Protein AF-A0A2V5PQ35-F1 (afdb_monomer_lite)

pLDDT: mean 87.79, std 14.5, range [39.66, 97.69]

Secondary structure (DSSP, 8-state):
--TT-EE-SBTTB----EETTTS-HHHHHHH-HHHHHHHT--GGG-TTTTT-TTTTT----HHHHHHTT-TTS--HHHHHHHHHHHS---HHHHHH-TTHHHHHTS-TTSPPP-

Sequence (114 aa):
MSPYGDVYPCVQFPLPTGNVRKQKFIDIWRYSPQFQEVRSISMADLQGCSKCVHSGSCSRCPGLAYMEGNMRGPSIQDCEKSFARTGIPSENLLKKHPELVQITNFNPASPQPT

Foldseek 3Di:
DDPQQFDDPDPLAPDGQDGCVVDPPVCSCPPGPSNVVLVVQDLVLADQLVPKPCVPPQPFDLSQVVVVPGSSYGRLVSQVVVCVVPVDHIPVVCVVVVVVVVVVVPDPPDPDDD

Radius of gyration: 18.24 Å; chains: 1; bounding box: 43×21×57 Å

Structure (mmCIF, N/CA/C/O backbone):
data_AF-A0A2V5PQ35-F1
#
_entry.id   AF-A0A2V5PQ35-F1
#
loop_
_atom_site.group_PDB
_atom_site.id
_atom_site.type_symbol
_atom_site.label_atom_id
_atom_site.label_alt_id
_atom_site.label_comp_id
_atom_site.label_asym_id
_atom_site.label_entity_id
_atom_site.label_seq_id
_atom_site.pdbx_PDB_ins_code
_atom_site.Cartn_x
_atom_site.Cartn_y
_atom_site.Cartn_z
_atom_site.occupancy
_atom_site.B_iso_or_equiv
_atom_site.auth_seq_id
_atom_site.a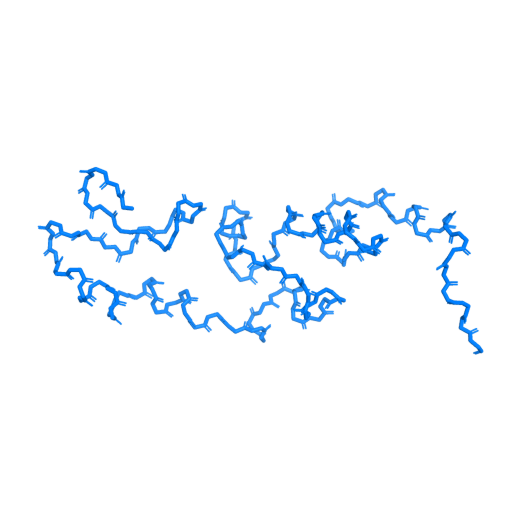uth_comp_id
_atom_site.auth_asym_id
_atom_site.auth_atom_id
_atom_site.pdbx_PDB_model_num
ATOM 1 N N . MET A 1 1 ? -1.309 -3.676 15.669 1.00 82.88 1 MET A N 1
ATOM 2 C CA . MET A 1 1 ? -2.235 -2.911 16.536 1.00 82.88 1 MET A CA 1
ATOM 3 C C . MET A 1 1 ? -1.415 -2.020 17.453 1.00 82.88 1 MET A C 1
ATOM 5 O O . MET A 1 1 ? -0.345 -2.462 17.860 1.00 82.88 1 MET A O 1
ATOM 9 N N . SER A 1 2 ? -1.857 -0.792 17.732 1.00 91.44 2 SER A N 1
ATOM 10 C CA . SER A 1 2 ? -1.173 0.096 18.685 1.00 91.44 2 SER A CA 1
ATOM 11 C C . SER A 1 2 ? -1.509 -0.287 20.137 1.00 91.44 2 SER A C 1
ATOM 13 O O . SER A 1 2 ? -2.572 -0.867 20.386 1.00 91.44 2 SER A O 1
ATOM 15 N N . PRO A 1 3 ? -0.678 0.102 21.125 1.00 93.12 3 PRO A N 1
ATOM 16 C CA . PRO A 1 3 ? -1.034 0.026 22.547 1.00 93.12 3 PRO A CA 1
ATOM 17 C C . PRO A 1 3 ? -2.287 0.841 22.904 1.00 93.12 3 PRO A C 1
ATOM 19 O O . PRO A 1 3 ? -2.905 0.617 23.946 1.00 93.12 3 PRO A O 1
ATOM 22 N N . TYR A 1 4 ? -2.685 1.777 22.036 1.00 94.50 4 TYR A N 1
ATOM 23 C CA . TYR A 1 4 ? -3.889 2.592 22.180 1.00 94.50 4 TYR A CA 1
ATOM 24 C C . TYR A 1 4 ? -5.162 1.909 21.645 1.00 94.50 4 TYR A C 1
ATOM 26 O O . TYR A 1 4 ? -6.271 2.408 21.849 1.00 94.50 4 TYR A O 1
ATOM 34 N N . GLY A 1 5 ? -5.022 0.712 21.068 1.00 94.94 5 GLY A N 1
ATOM 35 C CA . GLY A 1 5 ? -6.121 -0.087 20.533 1.00 94.94 5 GLY A CA 1
ATOM 36 C C . GLY A 1 5 ? -6.392 0.155 19.050 1.00 94.94 5 GLY A C 1
ATOM 37 O O . GLY A 1 5 ? -7.329 -0.432 18.517 1.00 94.94 5 GLY A O 1
ATOM 38 N N . ASP A 1 6 ? -5.595 0.979 18.369 1.00 96.06 6 ASP A N 1
ATOM 39 C CA . ASP A 1 6 ? -5.779 1.256 16.946 1.00 96.06 6 ASP A CA 1
ATOM 40 C C . ASP A 1 6 ? -5.346 0.063 16.093 1.00 96.06 6 ASP A C 1
ATOM 42 O O . ASP A 1 6 ? -4.311 -0.582 16.317 1.00 96.06 6 ASP A O 1
ATOM 46 N N . VAL A 1 7 ? -6.165 -0.237 15.096 1.00 96.44 7 VAL A N 1
ATOM 47 C CA . VAL A 1 7 ? -5.966 -1.317 14.138 1.00 96.44 7 VAL A CA 1
ATOM 48 C C . VAL A 1 7 ? -5.460 -0.729 12.832 1.00 96.44 7 VAL A C 1
ATOM 50 O O . VAL A 1 7 ? -5.977 0.276 12.348 1.00 96.44 7 VAL A O 1
ATOM 53 N N . TYR A 1 8 ? -4.466 -1.401 12.262 1.00 96.19 8 TYR A N 1
ATOM 54 C CA . TYR A 1 8 ? -3.823 -1.051 11.002 1.00 96.19 8 TYR A CA 1
ATOM 55 C C . TYR A 1 8 ? -3.748 -2.302 10.122 1.00 96.19 8 TYR A C 1
ATOM 57 O O . TYR A 1 8 ? -3.682 -3.406 10.681 1.00 96.19 8 TYR A O 1
ATOM 65 N N . PRO A 1 9 ? -3.698 -2.166 8.785 1.00 93.75 9 PRO A N 1
ATOM 66 C CA . PRO A 1 9 ? -3.579 -3.311 7.889 1.00 93.75 9 PRO A CA 1
ATOM 67 C C . PRO A 1 9 ? -2.266 -4.077 8.051 1.00 93.75 9 PRO A C 1
ATOM 69 O O . PRO A 1 9 ? -2.256 -5.305 8.028 1.00 93.75 9 PRO A O 1
ATOM 72 N N . CYS A 1 10 ? -1.159 -3.364 8.254 1.00 92.31 10 CYS A N 1
ATOM 73 C CA . CYS A 1 10 ? 0.127 -3.937 8.636 1.00 92.31 10 CYS A CA 1
ATOM 74 C C . CYS A 1 10 ? 0.962 -2.892 9.390 1.00 92.31 10 CYS A C 1
ATOM 76 O O . CYS A 1 10 ? 0.581 -1.727 9.472 1.00 92.31 10 CYS A O 1
ATOM 78 N N . VAL A 1 11 ? 2.110 -3.295 9.940 1.00 91.69 11 VAL A N 1
ATOM 79 C CA . VAL A 1 11 ? 2.993 -2.387 10.697 1.00 91.69 11 VAL A CA 1
ATOM 80 C C . VAL A 1 11 ? 3.576 -1.255 9.841 1.00 91.69 11 VAL A C 1
ATOM 82 O O . VAL A 1 11 ? 3.798 -0.164 10.347 1.00 91.69 11 VAL A O 1
ATOM 85 N N . GLN A 1 12 ? 3.780 -1.497 8.544 1.00 90.19 12 GLN A N 1
ATOM 86 C CA . GLN A 1 12 ? 4.326 -0.513 7.603 1.00 90.19 12 GLN A CA 1
ATOM 87 C C . GLN A 1 12 ? 3.247 0.331 6.914 1.00 90.19 12 GLN A C 1
ATOM 89 O O . GLN A 1 12 ? 3.573 1.208 6.124 1.00 90.19 12 GLN A O 1
ATOM 94 N N . PHE A 1 13 ? 1.966 0.059 7.170 1.00 94.88 13 PHE A N 1
ATOM 95 C CA . PHE A 1 13 ? 0.852 0.747 6.529 1.00 94.88 13 PHE A CA 1
ATOM 96 C C . PHE A 1 13 ? 0.115 1.585 7.581 1.00 94.88 13 PHE A C 1
ATOM 98 O O . PHE A 1 13 ? -0.810 1.075 8.223 1.00 94.88 13 PHE A O 1
ATOM 105 N N . PRO A 1 14 ? 0.498 2.864 7.775 1.00 92.69 14 PRO A N 1
ATOM 106 C CA . PRO A 1 14 ? -0.091 3.742 8.784 1.00 92.69 14 PRO A CA 1
ATOM 107 C C . PRO A 1 14 ? -1.463 4.275 8.341 1.00 92.69 14 PRO A C 1
ATOM 109 O O . PRO A 1 14 ? -1.679 5.478 8.228 1.00 92.69 14 PRO A O 1
ATOM 112 N N . LEU A 1 15 ? -2.403 3.361 8.094 1.00 94.50 15 LEU A N 1
ATOM 113 C CA . LEU A 1 15 ? -3.806 3.637 7.806 1.00 94.50 15 LEU A CA 1
ATOM 114 C C . LEU A 1 15 ? -4.662 3.224 9.015 1.00 94.50 15 LEU A C 1
ATOM 116 O O . LEU A 1 15 ? -4.964 2.035 9.175 1.00 94.50 15 LEU A O 1
ATOM 120 N N . PRO A 1 16 ? -5.039 4.163 9.902 1.00 93.75 16 PRO A N 1
ATOM 121 C CA . PRO A 1 16 ? -5.919 3.867 11.024 1.00 93.75 16 PRO A CA 1
ATOM 122 C C . PRO A 1 16 ? -7.264 3.352 10.511 1.00 93.75 16 PRO A C 1
ATOM 124 O O . PRO A 1 16 ? -7.982 4.035 9.788 1.00 93.75 16 PRO A O 1
ATOM 127 N N . THR A 1 17 ? -7.593 2.122 10.881 1.00 96.00 17 THR A N 1
ATOM 128 C CA . THR A 1 17 ? -8.726 1.375 10.314 1.00 96.00 17 THR A CA 1
ATOM 129 C C . THR A 1 17 ? -9.857 1.183 11.332 1.00 96.00 17 THR A C 1
ATOM 131 O O . THR A 1 17 ? -10.980 0.814 10.989 1.00 96.00 17 THR A O 1
ATOM 134 N N . GLY A 1 18 ? -9.577 1.450 12.607 1.00 95.56 18 GLY A N 1
ATOM 135 C CA . GLY A 1 18 ? -10.530 1.367 13.707 1.00 95.56 18 GLY A CA 1
ATOM 136 C C . GLY A 1 18 ? -9.835 1.207 15.053 1.00 95.56 18 GLY A C 1
ATOM 137 O O . GLY A 1 18 ? -8.613 1.099 15.099 1.00 95.56 18 GLY A O 1
ATOM 138 N N . ASN A 1 19 ? -10.603 1.152 16.145 1.00 97.06 19 ASN A N 1
ATOM 139 C CA . ASN A 1 19 ? -10.049 0.971 17.488 1.00 97.06 19 ASN A CA 1
ATOM 140 C C . ASN A 1 19 ? -10.792 -0.125 18.276 1.00 97.06 19 ASN A C 1
ATOM 142 O O . ASN A 1 19 ? -12.000 -0.025 18.490 1.00 97.06 19 ASN A O 1
ATOM 146 N N . VAL A 1 20 ? -10.074 -1.156 18.739 1.00 96.81 20 VAL A N 1
ATOM 147 C CA . VAL A 1 20 ? -10.661 -2.325 19.431 1.00 96.81 20 VAL A CA 1
ATOM 148 C C . VAL A 1 20 ? -11.262 -2.004 20.800 1.00 96.81 20 VAL A C 1
ATOM 150 O O . VAL A 1 20 ? -12.039 -2.796 21.323 1.00 96.81 20 VAL A O 1
ATOM 153 N N . ARG A 1 21 ? -10.932 -0.847 21.386 1.00 96.12 21 ARG A N 1
ATOM 154 C CA . ARG A 1 21 ? -11.548 -0.371 22.635 1.00 96.12 21 ARG A CA 1
ATOM 155 C C . ARG A 1 21 ? -12.909 0.283 22.406 1.00 96.12 21 ARG A C 1
ATOM 157 O O . ARG A 1 21 ? -13.643 0.478 23.365 1.00 96.12 21 ARG A O 1
ATOM 164 N N . LYS A 1 22 ? -13.233 0.640 21.157 1.00 96.56 22 LYS A N 1
ATOM 165 C CA . LYS A 1 22 ? -14.488 1.311 20.774 1.00 96.56 22 LYS A CA 1
ATOM 166 C C . LYS A 1 22 ? -15.455 0.391 20.026 1.00 96.56 22 LYS A C 1
ATOM 168 O O . LYS A 1 22 ? -16.660 0.581 20.109 1.00 96.56 22 LYS A O 1
ATOM 173 N N . GLN A 1 23 ? -14.936 -0.584 19.285 1.00 96.12 23 GLN A N 1
ATOM 174 C CA . GLN A 1 23 ? -15.711 -1.460 18.404 1.00 96.12 23 GLN A CA 1
ATOM 175 C C . GLN A 1 23 ? -15.129 -2.876 18.408 1.00 96.12 23 GLN A C 1
ATOM 177 O O . GLN A 1 23 ? -13.920 -3.056 18.576 1.00 96.12 23 GLN A O 1
ATOM 182 N N . LYS A 1 24 ? -15.975 -3.897 18.211 1.00 97.06 24 LYS A N 1
ATOM 183 C CA . LYS A 1 24 ? -15.520 -5.294 18.175 1.00 97.06 24 LYS A CA 1
ATOM 184 C C . LYS A 1 24 ? -14.558 -5.482 17.010 1.00 97.06 24 LYS A C 1
ATOM 186 O O . LYS A 1 24 ? -14.859 -5.068 15.894 1.00 97.06 24 LYS A O 1
ATOM 191 N N . PHE A 1 25 ? -13.444 -6.180 17.243 1.00 96.56 25 PHE A N 1
ATOM 192 C CA . PHE A 1 25 ? -12.430 -6.436 16.213 1.00 96.56 25 PHE A CA 1
ATOM 193 C C . PHE A 1 25 ? -13.022 -7.006 14.913 1.00 96.56 25 PHE A C 1
ATOM 195 O O . PHE A 1 25 ? -12.645 -6.573 13.828 1.00 96.56 25 PHE A O 1
ATOM 202 N N . ILE A 1 26 ? -13.981 -7.933 15.020 1.00 97.50 26 ILE A N 1
ATOM 203 C CA . ILE A 1 26 ? -14.625 -8.551 13.856 1.00 97.50 26 ILE A CA 1
ATOM 204 C C . ILE A 1 26 ? -15.395 -7.540 12.995 1.00 97.50 26 ILE A C 1
ATOM 206 O O . ILE A 1 26 ? -15.388 -7.669 11.772 1.00 97.50 26 ILE A O 1
ATOM 210 N N . ASP A 1 27 ? -15.992 -6.517 13.609 1.00 97.69 27 ASP A N 1
ATOM 211 C CA . ASP A 1 27 ? -16.721 -5.468 12.896 1.00 97.69 27 ASP A CA 1
ATOM 212 C C . ASP A 1 27 ? -15.740 -4.530 12.191 1.00 97.69 27 ASP A C 1
ATOM 214 O O . ASP A 1 27 ? -15.948 -4.190 11.028 1.00 97.69 27 ASP A O 1
ATOM 218 N N . ILE A 1 28 ? -14.611 -4.209 12.840 1.00 97.00 28 ILE A N 1
ATOM 219 C CA . ILE A 1 28 ? -13.500 -3.490 12.193 1.00 97.00 28 ILE A CA 1
ATOM 220 C C . ILE A 1 28 ? -13.042 -4.266 10.967 1.00 97.00 28 ILE A C 1
ATOM 222 O O . ILE A 1 28 ? -12.990 -3.728 9.867 1.00 97.00 28 ILE A O 1
ATOM 226 N N . TRP A 1 29 ? -12.729 -5.548 11.149 1.00 95.88 29 TRP A N 1
ATOM 227 C CA . TRP A 1 29 ? -12.216 -6.390 10.085 1.00 95.88 29 TRP A CA 1
ATOM 228 C C . TRP A 1 29 ? -13.210 -6.481 8.926 1.00 95.88 29 TRP A C 1
ATOM 230 O O . TRP A 1 29 ? -12.833 -6.277 7.779 1.00 95.88 29 TRP A O 1
ATOM 240 N N . ARG A 1 30 ? -14.491 -6.744 9.174 1.00 96.56 30 ARG A N 1
ATOM 241 C CA . ARG A 1 30 ? -15.457 -6.953 8.084 1.00 96.56 30 ARG A CA 1
ATOM 242 C C . ARG A 1 30 ? -15.913 -5.657 7.417 1.00 96.56 30 ARG A C 1
ATOM 244 O O . ARG A 1 30 ? -16.036 -5.629 6.193 1.00 96.56 30 ARG A O 1
ATOM 251 N N . TYR A 1 31 ? -16.139 -4.606 8.198 1.00 96.62 31 TYR A N 1
ATOM 252 C CA . TYR A 1 31 ? -16.938 -3.460 7.758 1.00 96.62 31 TYR A CA 1
ATOM 253 C C . TYR A 1 31 ? -16.202 -2.124 7.777 1.00 96.62 31 TYR A C 1
ATOM 255 O O . TYR A 1 31 ? -16.772 -1.131 7.339 1.00 96.62 31 TYR A O 1
ATOM 263 N N . SER A 1 32 ? -14.953 -2.070 8.250 1.00 97.06 32 SER A N 1
ATOM 264 C CA . SER A 1 32 ? -14.181 -0.831 8.170 1.00 97.06 32 SER A CA 1
ATOM 265 C C . SER A 1 32 ? -14.013 -0.391 6.706 1.00 97.06 32 SER A C 1
ATOM 267 O O . SER A 1 32 ? -13.495 -1.178 5.902 1.00 97.06 32 SER A O 1
ATOM 269 N N . PRO A 1 33 ? -14.384 0.858 6.356 1.00 96.38 33 PRO A N 1
ATOM 270 C CA . PRO A 1 33 ? -14.200 1.394 5.011 1.00 96.38 33 PRO A CA 1
ATOM 271 C C . PRO A 1 33 ? -12.744 1.324 4.549 1.00 96.38 33 PRO A C 1
ATOM 273 O O . PRO A 1 33 ? -12.479 0.968 3.407 1.00 96.38 33 PRO A O 1
ATOM 276 N N . GLN A 1 34 ? -11.789 1.573 5.451 1.00 95.50 34 GLN A N 1
ATOM 277 C CA . GLN A 1 34 ? -10.362 1.521 5.133 1.00 95.50 34 GLN A CA 1
ATOM 278 C C . GLN A 1 34 ? -9.922 0.092 4.781 1.00 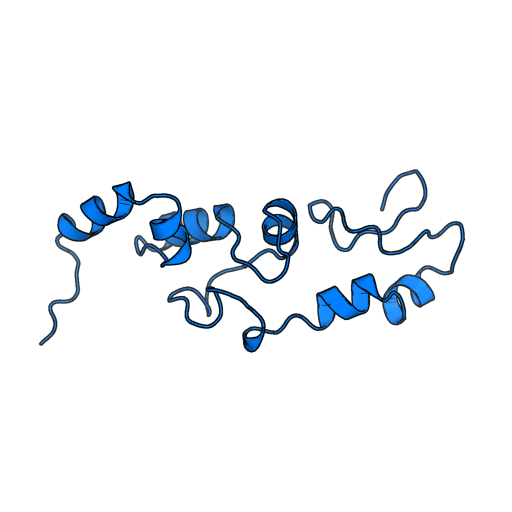95.50 34 GLN A C 1
ATOM 280 O O . GLN A 1 34 ? -9.204 -0.115 3.806 1.00 95.50 34 GLN A O 1
ATOM 285 N N . PHE A 1 35 ? -10.390 -0.924 5.518 1.00 96.12 35 PHE A N 1
ATOM 286 C CA . PHE A 1 35 ? -10.090 -2.316 5.166 1.00 96.12 35 PHE A CA 1
ATOM 287 C C . PHE A 1 35 ? -10.752 -2.745 3.858 1.00 96.12 35 PHE A C 1
ATOM 289 O O . PHE A 1 35 ? -10.153 -3.503 3.095 1.00 96.12 35 PHE A O 1
ATOM 296 N N . GLN A 1 36 ? -11.979 -2.292 3.606 1.00 96.25 36 GLN A N 1
ATOM 297 C CA . GLN A 1 36 ? -12.659 -2.551 2.340 1.00 96.25 36 GLN A CA 1
ATOM 298 C C . GLN A 1 36 ? -11.902 -1.916 1.172 1.00 96.25 36 GLN A C 1
ATOM 300 O O . GLN A 1 36 ? -11.699 -2.579 0.158 1.00 96.25 36 GLN A O 1
ATOM 305 N N . GLU A 1 37 ? -11.406 -0.690 1.340 1.00 94.44 37 GLU A N 1
ATOM 306 C CA . GLU A 1 37 ? -10.617 0.000 0.324 1.00 94.44 37 GLU A CA 1
ATOM 307 C C . GLU A 1 37 ? -9.288 -0.708 0.036 1.00 94.44 37 GLU A C 1
ATOM 309 O O . GLU A 1 37 ? -8.905 -0.864 -1.120 1.00 94.44 37 GLU A O 1
ATOM 314 N N . VAL A 1 38 ? -8.589 -1.184 1.071 1.00 94.50 38 VAL A N 1
ATOM 315 C CA . VAL A 1 38 ? -7.335 -1.931 0.889 1.00 94.50 38 VAL A CA 1
ATOM 316 C C . VAL A 1 38 ? -7.577 -3.272 0.188 1.00 94.50 38 VAL A C 1
ATOM 318 O O . VAL A 1 38 ? -6.771 -3.681 -0.644 1.00 94.50 38 VAL A O 1
ATOM 321 N N . ARG A 1 39 ? -8.689 -3.958 0.483 1.00 94.38 39 ARG A N 1
ATOM 322 C CA . ARG A 1 39 ? -9.040 -5.234 -0.169 1.00 94.38 39 ARG A CA 1
ATOM 323 C C . ARG A 1 39 ? -9.553 -5.078 -1.590 1.00 94.38 39 ARG A C 1
ATOM 325 O O . ARG A 1 39 ? -9.469 -6.037 -2.349 1.00 94.38 39 ARG A O 1
ATOM 332 N N . SER A 1 40 ? -10.106 -3.919 -1.939 1.00 95.00 40 SER A N 1
ATOM 333 C CA . SER A 1 40 ? -10.602 -3.673 -3.292 1.00 95.00 40 SER A CA 1
ATOM 334 C C . SER A 1 40 ? -9.485 -3.396 -4.294 1.00 95.00 40 SER A C 1
ATOM 336 O O . SER A 1 40 ? -9.756 -3.365 -5.488 1.00 95.00 40 SER A O 1
ATOM 338 N N . ILE A 1 41 ? -8.238 -3.217 -3.837 1.00 92.94 41 ILE A N 1
ATOM 339 C CA . ILE A 1 41 ? -7.083 -2.998 -4.709 1.00 92.94 41 ILE A CA 1
ATOM 340 C C . ILE A 1 41 ? -6.887 -4.216 -5.619 1.00 92.94 41 ILE A C 1
ATOM 342 O O . ILE A 1 41 ? -6.429 -5.271 -5.177 1.00 92.94 41 ILE A O 1
ATOM 346 N N . SER A 1 42 ? -7.170 -4.042 -6.908 1.00 91.31 42 SER A N 1
ATOM 347 C CA . SER A 1 42 ? -6.859 -5.015 -7.953 1.00 91.31 42 SER A CA 1
ATOM 348 C C . SER A 1 42 ? -5.652 -4.568 -8.782 1.00 91.31 42 SER A C 1
ATOM 350 O O . SER A 1 42 ? -5.243 -3.407 -8.739 1.00 91.31 42 SER A O 1
ATOM 352 N N . MET A 1 43 ? -5.084 -5.477 -9.582 1.00 87.56 43 MET A N 1
ATOM 353 C CA . MET A 1 43 ? -3.995 -5.137 -10.509 1.00 87.56 43 MET A CA 1
ATOM 354 C C . MET A 1 43 ? -4.400 -4.076 -11.540 1.00 87.56 43 MET A C 1
ATOM 356 O O . MET A 1 43 ? -3.550 -3.292 -11.956 1.00 87.56 43 MET A O 1
ATOM 360 N N . ALA A 1 44 ? -5.677 -4.030 -11.933 1.00 88.12 44 ALA A N 1
ATOM 361 C CA . ALA A 1 44 ? -6.187 -3.060 -12.900 1.00 88.12 44 ALA A CA 1
ATOM 362 C C . ALA A 1 44 ? -6.204 -1.628 -12.340 1.00 88.12 44 ALA A C 1
ATOM 364 O O . ALA A 1 44 ? -5.998 -0.676 -13.089 1.00 88.12 44 ALA A O 1
ATOM 365 N N . ASP A 1 45 ? -6.364 -1.480 -11.023 1.00 88.56 45 ASP A N 1
ATOM 366 C CA . ASP A 1 45 ? -6.408 -0.176 -10.351 1.00 88.56 45 ASP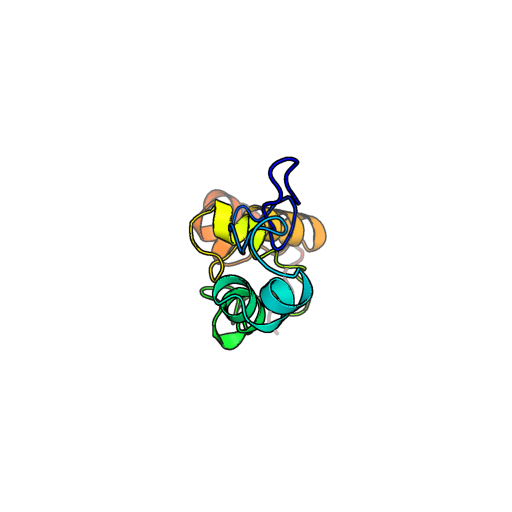 A CA 1
ATOM 367 C C . ASP A 1 45 ? -5.015 0.435 -10.144 1.00 88.56 45 ASP A C 1
ATOM 369 O O . ASP A 1 45 ? -4.889 1.564 -9.659 1.00 88.56 45 ASP A O 1
ATOM 373 N N . LEU A 1 46 ? -3.952 -0.316 -10.458 1.00 91.69 46 LEU A N 1
ATOM 374 C CA . LEU A 1 46 ? -2.593 0.102 -10.154 1.00 91.69 46 LEU A CA 1
ATOM 375 C C . LEU A 1 46 ? -2.025 1.012 -11.230 1.00 91.69 46 LEU A C 1
ATOM 377 O O . LEU A 1 46 ? -1.776 0.609 -12.373 1.00 91.69 46 LEU A O 1
ATOM 381 N N . GLN A 1 47 ? -1.715 2.231 -10.814 1.00 89.25 47 GLN A N 1
ATOM 382 C CA . GLN A 1 47 ? -1.061 3.217 -11.656 1.00 89.25 47 GLN A CA 1
ATOM 383 C C . GLN A 1 47 ? 0.398 2.800 -11.869 1.00 89.25 47 GLN A C 1
ATOM 385 O O . GLN A 1 47 ? 1.144 2.592 -10.914 1.00 89.25 47 GLN A O 1
ATOM 390 N N . GLY A 1 48 ? 0.801 2.614 -13.126 1.00 87.56 48 GLY A N 1
ATOM 391 C CA . GLY A 1 48 ? 2.165 2.222 -13.504 1.00 87.56 48 GLY A CA 1
ATOM 392 C C . GLY A 1 48 ? 2.535 0.756 -13.232 1.00 87.56 48 GLY A C 1
ATOM 393 O O . GLY A 1 48 ? 3.378 0.211 -13.938 1.00 87.56 48 GLY A O 1
ATOM 394 N N . CYS A 1 49 ? 1.924 0.077 -12.254 1.00 92.12 49 CYS A N 1
ATOM 395 C CA . CYS A 1 49 ? 2.220 -1.339 -11.979 1.00 92.12 49 CYS A CA 1
ATOM 396 C C . CYS A 1 49 ? 1.400 -2.315 -12.835 1.00 92.12 49 CYS A C 1
ATOM 398 O O . CYS A 1 49 ? 1.879 -3.415 -13.100 1.00 92.12 49 CYS A O 1
ATOM 400 N N . SER A 1 50 ? 0.206 -1.921 -13.292 1.00 90.69 50 SER A N 1
ATOM 401 C CA . SER A 1 50 ? -0.690 -2.763 -14.108 1.00 90.69 50 SER A CA 1
ATOM 402 C C . SER A 1 50 ? -0.050 -3.259 -15.409 1.00 90.69 50 SER A C 1
ATOM 404 O O . SER A 1 50 ? -0.313 -4.377 -15.837 1.00 90.69 50 SER A O 1
ATOM 406 N N . LYS A 1 51 ? 0.827 -2.448 -16.011 1.00 90.00 51 LYS A N 1
ATOM 407 C CA . LYS A 1 51 ? 1.577 -2.762 -17.242 1.00 90.00 51 LYS A CA 1
ATOM 408 C C . LYS A 1 51 ? 3.068 -3.018 -16.991 1.00 90.00 51 LYS A C 1
ATOM 410 O O . LYS A 1 51 ? 3.859 -3.044 -17.927 1.00 90.00 51 LYS A O 1
ATOM 415 N N . CYS A 1 52 ? 3.475 -3.161 -15.731 1.00 92.81 52 CYS A N 1
ATOM 416 C CA . CYS A 1 52 ? 4.881 -3.332 -15.386 1.00 92.81 52 CYS A CA 1
ATOM 417 C C . CYS A 1 52 ? 5.384 -4.720 -15.805 1.00 92.81 52 CYS A C 1
ATOM 419 O O . CYS A 1 52 ? 4.695 -5.724 -15.609 1.00 92.81 52 CYS A O 1
ATOM 421 N N . VAL A 1 53 ? 6.631 -4.782 -16.280 1.00 92.31 53 VAL A N 1
ATOM 422 C CA . VAL A 1 53 ? 7.338 -6.033 -16.611 1.00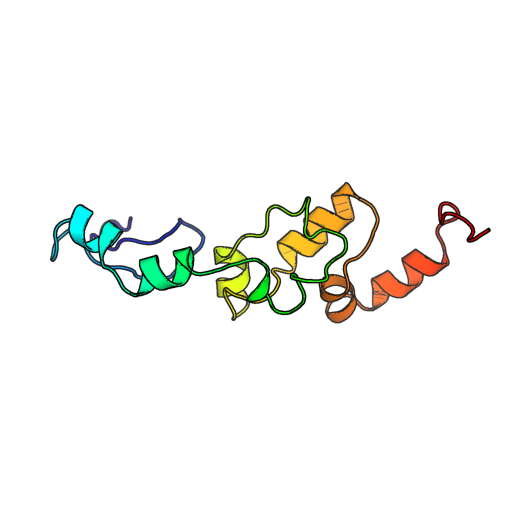 92.31 53 VAL A CA 1
ATOM 423 C C . VAL A 1 53 ? 7.411 -7.005 -15.425 1.00 92.31 53 VAL A C 1
ATOM 425 O O . VAL A 1 53 ? 7.386 -8.217 -15.605 1.00 92.31 53 VAL A O 1
ATOM 428 N N . HIS A 1 54 ? 7.409 -6.480 -14.195 1.00 93.00 54 HIS A N 1
ATOM 429 C CA . HIS A 1 54 ? 7.462 -7.275 -12.963 1.00 93.00 54 HIS A CA 1
ATOM 430 C C . HIS A 1 54 ? 6.086 -7.582 -12.365 1.00 93.00 54 HIS A C 1
ATOM 432 O O . HIS A 1 54 ? 6.019 -8.121 -11.265 1.00 93.00 54 HIS A O 1
ATOM 438 N N . SER A 1 55 ? 4.984 -7.237 -13.035 1.00 89.62 55 SER A N 1
ATOM 439 C CA . SER A 1 55 ? 3.620 -7.351 -12.485 1.00 89.62 55 SER A CA 1
ATOM 440 C C . SER A 1 55 ? 3.272 -8.746 -11.944 1.00 89.62 55 SER A C 1
ATOM 442 O O . SER A 1 55 ? 2.608 -8.841 -10.917 1.00 89.62 55 SER A O 1
ATOM 444 N N . GLY A 1 56 ? 3.761 -9.818 -12.577 1.00 88.06 56 GLY A N 1
ATOM 445 C CA . GLY A 1 56 ? 3.524 -11.201 -12.141 1.00 88.06 56 GLY A CA 1
ATOM 446 C C . GLY A 1 56 ? 4.486 -11.742 -11.073 1.00 88.06 56 GLY A C 1
ATOM 447 O O . GLY A 1 56 ? 4.241 -12.814 -10.530 1.00 88.06 56 GLY A O 1
ATOM 448 N N . SER A 1 57 ? 5.585 -11.044 -10.768 1.00 90.12 57 SER A N 1
ATOM 449 C CA . SER A 1 57 ? 6.641 -11.541 -9.862 1.00 90.12 57 SER A CA 1
ATOM 450 C C . SER A 1 57 ? 7.012 -10.569 -8.737 1.00 90.12 57 SER A C 1
ATOM 452 O O . SER A 1 57 ? 7.758 -10.925 -7.815 1.00 90.12 57 SER A O 1
ATOM 454 N N . CYS A 1 58 ? 6.546 -9.324 -8.807 1.00 92.38 58 CYS A N 1
ATOM 455 C CA . CYS A 1 58 ? 6.761 -8.299 -7.799 1.00 92.38 58 CYS A CA 1
ATOM 456 C C . CYS A 1 58 ? 5.801 -8.504 -6.624 1.00 92.38 58 CYS A C 1
ATOM 458 O O . CYS A 1 58 ? 4.583 -8.521 -6.787 1.00 92.38 58 CYS A O 1
ATOM 460 N N . SER A 1 59 ? 6.351 -8.604 -5.416 1.00 87.88 59 SER A N 1
ATOM 461 C CA . SER A 1 59 ? 5.582 -8.634 -4.171 1.00 87.88 59 SER A CA 1
ATOM 462 C C . SER A 1 59 ? 5.249 -7.210 -3.718 1.00 87.88 59 SER A C 1
ATOM 464 O O . SER A 1 59 ? 5.718 -6.769 -2.670 1.00 87.88 59 SER A O 1
ATOM 466 N N . ARG A 1 60 ? 4.506 -6.476 -4.549 1.00 91.31 60 ARG A N 1
ATOM 467 C CA . ARG A 1 60 ? 4.194 -5.062 -4.321 1.00 91.31 60 ARG A CA 1
ATOM 468 C C . ARG A 1 60 ? 3.521 -4.855 -2.960 1.00 91.31 60 ARG A C 1
ATOM 470 O O . ARG A 1 60 ? 2.506 -5.486 -2.667 1.00 91.31 60 ARG A O 1
ATOM 477 N N . CYS A 1 61 ? 4.036 -3.919 -2.170 1.00 93.75 61 CYS A N 1
ATOM 478 C CA . CYS A 1 61 ? 3.538 -3.551 -0.854 1.00 93.75 61 CYS A CA 1
ATOM 479 C C . CYS A 1 61 ? 2.653 -2.289 -0.927 1.00 93.75 61 CYS A C 1
ATOM 481 O O . CYS A 1 61 ? 3.170 -1.183 -1.110 1.00 93.75 61 CYS A O 1
ATOM 483 N N . PRO A 1 62 ? 1.325 -2.395 -0.715 1.00 94.31 62 PRO A N 1
ATOM 484 C CA . PRO A 1 62 ? 0.448 -1.223 -0.657 1.00 94.31 62 PRO A CA 1
ATOM 485 C C . PRO A 1 62 ? 0.816 -0.251 0.470 1.00 94.31 62 PRO A C 1
ATOM 487 O O . PRO A 1 62 ? 0.603 0.947 0.329 1.00 94.31 62 PRO A O 1
ATOM 490 N N . GLY A 1 63 ? 1.390 -0.757 1.569 1.00 95.12 63 GLY A N 1
ATOM 491 C CA . GLY A 1 63 ? 1.831 0.064 2.698 1.00 95.12 63 GLY A CA 1
ATOM 492 C C . GLY A 1 63 ? 3.000 0.981 2.348 1.00 95.12 63 GLY A C 1
ATOM 493 O O . GLY A 1 63 ? 2.958 2.162 2.676 1.00 95.12 63 GLY A O 1
ATOM 494 N N . LEU A 1 64 ? 3.997 0.479 1.611 1.00 95.12 64 LEU A N 1
ATOM 495 C CA . LEU A 1 64 ? 5.099 1.316 1.125 1.00 95.12 64 LEU A CA 1
ATOM 496 C C . LEU A 1 64 ? 4.614 2.317 0.075 1.00 95.12 64 LEU A C 1
ATOM 498 O O . LEU A 1 64 ? 4.936 3.496 0.156 1.00 95.12 64 LEU A O 1
ATOM 502 N N . ALA A 1 65 ? 3.757 1.883 -0.851 1.00 95.06 65 ALA A N 1
ATOM 503 C CA . ALA A 1 65 ? 3.150 2.792 -1.822 1.00 95.06 65 ALA A CA 1
ATOM 504 C C . ALA A 1 65 ? 2.331 3.908 -1.133 1.00 95.06 65 ALA A C 1
ATOM 506 O O . ALA A 1 65 ? 2.369 5.064 -1.547 1.00 95.06 65 ALA A O 1
ATOM 507 N N . TYR A 1 66 ? 1.632 3.590 -0.037 1.00 95.31 66 TYR A N 1
ATOM 508 C CA . TYR A 1 66 ? 0.928 4.579 0.782 1.00 95.31 66 TYR A CA 1
ATOM 509 C C . TYR A 1 66 ? 1.881 5.579 1.445 1.00 95.31 66 TYR A C 1
ATOM 511 O O . TYR A 1 66 ? 1.607 6.775 1.426 1.00 95.31 66 TYR A O 1
ATOM 519 N N . MET A 1 67 ? 3.012 5.108 1.979 1.00 94.88 67 MET A N 1
ATOM 520 C CA . MET A 1 67 ? 4.067 5.969 2.533 1.00 94.88 67 MET A CA 1
ATOM 521 C C . MET A 1 67 ? 4.668 6.909 1.479 1.00 94.88 67 MET A C 1
ATOM 523 O O . MET A 1 67 ? 5.064 8.024 1.802 1.00 94.88 67 MET A O 1
ATOM 527 N N . GLU A 1 68 ? 4.699 6.477 0.218 1.00 92.81 68 GLU A N 1
ATOM 528 C CA . GLU A 1 68 ? 5.128 7.282 -0.933 1.00 92.81 68 GLU A CA 1
ATOM 529 C C . GLU A 1 68 ? 4.013 8.204 -1.480 1.00 92.81 68 GLU A C 1
ATOM 531 O O . GLU A 1 68 ? 4.245 8.967 -2.415 1.00 92.81 68 GLU A O 1
ATOM 536 N N . GLY A 1 69 ? 2.817 8.178 -0.878 1.00 91.56 69 GLY A N 1
ATOM 537 C CA . GLY A 1 69 ? 1.718 9.113 -1.136 1.00 91.56 69 GLY A CA 1
ATOM 538 C C . GLY A 1 69 ? 0.513 8.525 -1.874 1.00 91.56 69 GLY A C 1
ATOM 539 O O . GLY A 1 69 ? -0.519 9.187 -1.971 1.00 91.56 69 GLY A O 1
ATOM 540 N N . ASN A 1 70 ? 0.591 7.290 -2.381 1.00 92.12 70 ASN A N 1
ATOM 541 C CA . ASN A 1 70 ? -0.534 6.652 -3.067 1.00 92.12 70 ASN A CA 1
ATOM 542 C C . ASN A 1 70 ? -0.511 5.127 -2.905 1.00 92.12 70 ASN A C 1
ATOM 544 O O . ASN A 1 70 ? 0.245 4.428 -3.577 1.00 92.12 70 ASN A O 1
ATOM 548 N N . MET A 1 71 ? -1.436 4.573 -2.114 1.00 92.94 71 MET A N 1
ATOM 549 C CA . MET A 1 71 ? -1.542 3.118 -1.924 1.00 92.94 71 MET A CA 1
ATOM 550 C C . MET A 1 71 ? -1.900 2.320 -3.187 1.00 92.94 71 MET A C 1
ATOM 552 O O . MET A 1 71 ? -1.815 1.093 -3.165 1.00 92.94 71 MET A O 1
ATOM 556 N N . ARG A 1 72 ? -2.307 2.969 -4.289 1.00 93.69 72 ARG A N 1
ATOM 557 C CA . ARG A 1 72 ? -2.520 2.377 -5.630 1.00 93.69 72 ARG A CA 1
ATOM 558 C C . ARG A 1 72 ? -1.380 2.694 -6.615 1.00 93.69 72 ARG A C 1
ATOM 560 O O . ARG A 1 72 ? -1.394 2.208 -7.743 1.00 93.69 72 ARG A O 1
ATOM 567 N N . GLY A 1 73 ? -0.379 3.460 -6.185 1.00 93.00 73 GLY A N 1
ATOM 568 C CA . GLY A 1 73 ? 0.824 3.780 -6.952 1.00 93.00 73 GLY A CA 1
ATOM 569 C C . GLY A 1 73 ? 1.944 2.738 -6.816 1.00 93.00 73 GLY A C 1
ATOM 570 O O . GLY A 1 73 ? 1.811 1.743 -6.094 1.00 93.00 73 GLY A O 1
ATOM 571 N N . PRO A 1 74 ? 3.068 2.924 -7.514 1.00 93.81 74 PRO A N 1
ATOM 572 C CA . PRO A 1 74 ? 4.250 2.101 -7.297 1.00 93.81 74 PRO A CA 1
ATOM 573 C C . PRO A 1 74 ? 4.866 2.374 -5.917 1.00 93.81 74 PRO A C 1
ATOM 575 O O . PRO A 1 74 ? 4.721 3.466 -5.379 1.00 93.81 74 PRO A O 1
ATOM 578 N N . SER A 1 75 ? 5.576 1.384 -5.372 1.00 94.75 75 SER A N 1
ATOM 579 C CA . SER A 1 75 ? 6.610 1.640 -4.368 1.00 94.75 75 SER A CA 1
ATOM 580 C C . SER A 1 75 ? 7.966 1.533 -5.043 1.00 94.75 75 SER A C 1
ATOM 582 O O . SER A 1 75 ? 8.251 0.548 -5.734 1.00 94.75 75 SER A O 1
ATOM 584 N N . ILE A 1 76 ? 8.801 2.545 -4.858 1.00 94.06 76 ILE A N 1
ATOM 585 C CA . ILE A 1 76 ? 10.136 2.594 -5.448 1.00 94.06 76 ILE A CA 1
ATOM 586 C C . ILE A 1 76 ? 11.042 1.557 -4.800 1.00 94.06 76 ILE A C 1
ATOM 588 O O . ILE A 1 76 ? 11.777 0.890 -5.519 1.00 94.06 76 ILE A O 1
ATOM 592 N N . GLN A 1 77 ? 10.915 1.331 -3.492 1.00 93.62 77 GLN A N 1
ATOM 593 C CA . GLN A 1 77 ? 11.670 0.277 -2.808 1.00 93.62 77 GLN A CA 1
ATOM 594 C C . GLN A 1 77 ? 11.373 -1.109 -3.404 1.00 93.62 77 GLN A C 1
ATOM 596 O O . GLN A 1 77 ? 12.282 -1.908 -3.631 1.00 93.62 77 GLN A O 1
ATOM 601 N N . ASP A 1 78 ? 10.110 -1.392 -3.741 1.00 94.69 78 ASP A N 1
ATOM 602 C CA . ASP A 1 78 ? 9.753 -2.642 -4.427 1.00 94.69 78 ASP A CA 1
ATOM 603 C C . ASP A 1 78 ? 10.286 -2.694 -5.866 1.00 94.69 78 ASP A C 1
ATOM 605 O O . ASP A 1 78 ? 10.648 -3.767 -6.366 1.00 94.69 78 ASP A O 1
ATOM 609 N N . CYS A 1 79 ? 10.351 -1.545 -6.543 1.00 94.44 79 CYS A N 1
ATOM 610 C CA . CYS A 1 79 ? 1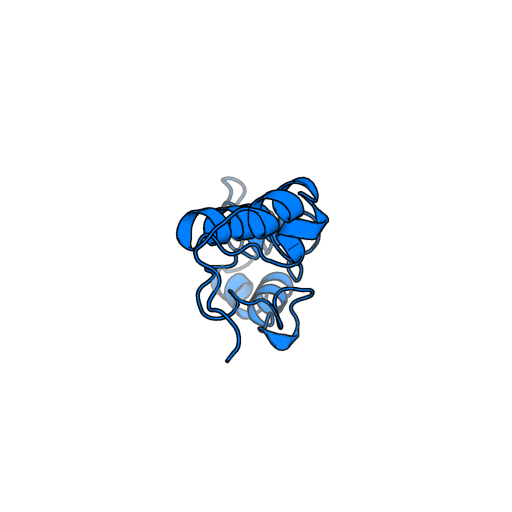0.937 -1.446 -7.877 1.00 94.44 79 CYS A CA 1
ATOM 611 C C . CYS A 1 79 ? 12.452 -1.702 -7.848 1.00 94.44 79 CYS A C 1
ATOM 613 O O . CYS A 1 79 ? 12.941 -2.478 -8.668 1.00 94.44 79 CYS A O 1
ATOM 615 N N . GLU A 1 80 ? 13.174 -1.130 -6.883 1.00 94.25 80 GLU A N 1
ATOM 616 C CA . GLU A 1 80 ? 14.604 -1.365 -6.643 1.00 94.25 80 GLU A CA 1
ATOM 617 C C . GLU A 1 80 ? 14.872 -2.831 -6.306 1.00 94.25 80 GLU A C 1
ATOM 619 O O . GLU A 1 80 ? 15.744 -3.456 -6.903 1.00 94.25 80 GLU A O 1
ATOM 624 N N . LYS A 1 81 ? 14.074 -3.425 -5.411 1.00 94.69 81 LYS A N 1
ATOM 625 C CA . LYS A 1 81 ? 14.186 -4.847 -5.062 1.00 94.69 81 LYS A CA 1
ATOM 626 C C . LYS A 1 81 ? 13.950 -5.750 -6.273 1.00 94.69 81 LYS A C 1
ATOM 628 O O . LYS A 1 81 ? 14.655 -6.742 -6.460 1.00 94.69 81 LYS A O 1
ATOM 633 N N . SER A 1 82 ? 12.964 -5.412 -7.103 1.00 93.62 82 SER A N 1
ATOM 634 C CA . SER A 1 82 ? 12.690 -6.147 -8.342 1.00 93.62 82 SER A CA 1
ATOM 635 C C . SER A 1 82 ? 13.850 -6.021 -9.329 1.00 93.62 82 SER A C 1
ATOM 637 O O . SER A 1 82 ? 14.248 -7.025 -9.921 1.00 93.62 82 SER A O 1
ATOM 639 N N . PHE A 1 83 ? 14.434 -4.829 -9.461 1.00 93.62 83 PHE A N 1
ATOM 640 C CA . PHE A 1 83 ? 15.615 -4.592 -10.289 1.00 93.62 83 PHE A CA 1
ATOM 641 C C . PHE A 1 83 ? 16.836 -5.356 -9.773 1.00 93.62 83 PHE A C 1
ATOM 643 O O . PHE A 1 83 ? 17.440 -6.094 -10.538 1.00 93.62 83 PHE A O 1
ATOM 650 N N . ALA A 1 84 ? 17.141 -5.295 -8.477 1.00 92.69 84 ALA A N 1
ATOM 651 C CA . ALA A 1 84 ? 18.253 -6.034 -7.878 1.00 92.69 84 ALA A CA 1
ATOM 652 C C . ALA A 1 84 ? 18.134 -7.554 -8.089 1.00 92.69 84 ALA A C 1
ATOM 654 O O . ALA A 1 84 ? 19.136 -8.241 -8.257 1.00 92.69 84 ALA A O 1
ATOM 655 N N . ARG A 1 85 ? 16.904 -8.085 -8.115 1.00 92.06 85 ARG A N 1
ATOM 656 C CA . ARG A 1 85 ? 16.645 -9.510 -8.363 1.00 92.06 85 ARG A CA 1
ATOM 657 C C . ARG A 1 85 ? 16.736 -9.902 -9.841 1.00 92.06 85 ARG A C 1
ATOM 659 O O . ARG A 1 85 ? 17.088 -11.039 -10.129 1.00 92.06 85 ARG A O 1
ATOM 666 N N . THR A 1 86 ? 16.342 -9.023 -10.762 1.00 91.75 86 THR A N 1
ATOM 667 C CA . THR A 1 86 ? 16.123 -9.381 -12.182 1.00 91.75 86 THR A CA 1
ATOM 668 C C . THR A 1 86 ? 17.091 -8.720 -13.160 1.00 91.75 86 THR A C 1
ATOM 670 O O . THR A 1 86 ? 17.179 -9.153 -14.302 1.00 91.75 86 THR A O 1
ATOM 673 N N . GLY A 1 87 ? 17.775 -7.651 -12.755 1.00 90.12 87 GLY A N 1
ATOM 674 C CA . GLY A 1 87 ? 18.576 -6.787 -13.624 1.00 90.12 87 GLY A CA 1
ATOM 675 C C . GLY A 1 87 ? 17.768 -5.931 -14.608 1.00 90.12 87 GLY A C 1
ATOM 676 O O . GLY A 1 87 ? 18.363 -5.178 -15.372 1.00 90.12 87 GLY A O 1
ATOM 677 N N . ILE A 1 88 ? 16.430 -6.015 -14.610 1.00 90.25 88 ILE A N 1
ATOM 678 C CA . ILE A 1 88 ? 15.565 -5.303 -15.563 1.00 90.25 88 ILE A CA 1
ATOM 679 C C . ILE A 1 88 ? 14.875 -4.137 -14.843 1.00 90.25 88 ILE A C 1
ATOM 681 O O . ILE A 1 88 ? 14.117 -4.371 -13.892 1.00 90.25 88 ILE A O 1
ATOM 685 N N . PRO A 1 89 ? 15.113 -2.875 -15.239 1.00 92.44 89 PRO A N 1
ATOM 686 C CA . PRO A 1 89 ? 14.492 -1.740 -14.571 1.00 92.44 89 PRO A CA 1
ATOM 687 C C . PRO A 1 89 ? 13.014 -1.620 -14.966 1.00 92.44 89 PRO A C 1
ATOM 689 O O . PRO A 1 89 ? 12.639 -1.833 -16.118 1.00 92.44 89 PRO A O 1
ATOM 692 N N . SER A 1 90 ? 12.154 -1.272 -14.006 1.00 92.75 90 SER A N 1
ATOM 693 C CA . SER A 1 90 ? 10.757 -0.932 -14.299 1.00 92.75 90 SER A CA 1
ATOM 694 C C . SER A 1 90 ? 10.639 0.523 -14.753 1.00 92.75 90 SER A C 1
ATOM 696 O O . SER A 1 90 ? 11.439 1.368 -14.359 1.00 92.75 90 SER A O 1
ATOM 698 N N . GLU A 1 91 ? 9.591 0.855 -15.510 1.00 92.19 91 GLU A N 1
ATOM 699 C CA . GLU A 1 91 ? 9.321 2.244 -15.915 1.00 92.19 91 GLU A CA 1
ATOM 700 C C . GLU A 1 91 ? 9.211 3.187 -14.700 1.00 92.19 91 GLU A C 1
ATOM 702 O O . GLU A 1 91 ? 9.703 4.313 -14.723 1.00 92.19 91 GLU A O 1
ATOM 707 N N . ASN A 1 92 ? 8.615 2.707 -13.604 1.00 92.00 92 ASN A N 1
ATOM 708 C CA . ASN A 1 92 ? 8.489 3.472 -12.363 1.00 92.00 92 ASN A CA 1
ATOM 709 C C . ASN A 1 92 ? 9.851 3.732 -11.703 1.00 92.00 92 ASN A C 1
ATOM 711 O O . ASN A 1 92 ? 10.053 4.807 -11.144 1.00 92.00 92 ASN A O 1
ATOM 715 N N . LEU A 1 93 ? 10.784 2.776 -11.794 1.00 93.00 93 LEU A N 1
ATOM 716 C CA . LEU A 1 93 ? 12.145 2.956 -11.297 1.00 93.00 93 LEU A CA 1
ATOM 717 C C . LEU A 1 93 ? 12.895 3.994 -12.130 1.00 93.00 93 LEU A C 1
ATOM 719 O O . LEU A 1 93 ? 13.473 4.916 -11.567 1.00 93.00 93 LEU A O 1
ATOM 723 N N . LEU A 1 94 ? 12.824 3.887 -13.460 1.00 92.56 94 LEU A N 1
ATOM 724 C CA . LEU A 1 94 ? 13.495 4.812 -14.381 1.00 92.56 94 LEU A CA 1
ATOM 725 C C . LEU A 1 94 ? 13.015 6.258 -14.213 1.00 92.56 94 LEU A C 1
ATOM 727 O O . LEU A 1 94 ? 13.811 7.183 -14.323 1.00 92.56 94 LEU A O 1
ATOM 731 N N . LYS A 1 95 ? 11.730 6.464 -13.894 1.00 90.12 95 LYS A N 1
ATOM 732 C CA . LYS A 1 95 ? 11.183 7.802 -13.603 1.00 90.12 95 LYS A CA 1
ATOM 733 C C . LYS A 1 95 ? 11.842 8.472 -12.397 1.00 90.12 95 LYS A C 1
ATOM 735 O O . LYS A 1 95 ? 11.906 9.696 -12.363 1.00 90.12 95 LYS A O 1
ATOM 740 N N . LYS A 1 96 ? 12.298 7.694 -11.412 1.00 89.12 96 LYS A N 1
ATOM 741 C CA . LYS A 1 96 ? 12.941 8.218 -10.199 1.00 89.12 96 LYS A CA 1
ATOM 742 C C . LYS A 1 96 ? 14.468 8.171 -10.257 1.00 89.12 96 LYS A C 1
ATOM 744 O O . LYS A 1 96 ? 15.107 9.019 -9.646 1.00 89.12 96 LYS A O 1
ATOM 749 N N . HIS A 1 97 ? 15.012 7.225 -11.016 1.00 89.38 97 HIS A N 1
ATOM 750 C CA . HIS A 1 97 ? 16.439 6.981 -11.209 1.00 89.38 97 HIS A CA 1
ATOM 751 C C . HIS A 1 97 ? 16.796 7.011 -12.705 1.00 89.38 97 HIS A C 1
ATOM 753 O O . HIS A 1 97 ? 17.063 5.961 -13.306 1.00 89.38 97 HIS A O 1
ATOM 759 N N . PRO A 1 98 ? 16.762 8.193 -13.348 1.00 85.44 98 PRO A N 1
ATOM 760 C CA . PRO A 1 98 ? 17.047 8.324 -14.776 1.00 85.44 98 PRO A CA 1
ATOM 761 C C . PRO A 1 98 ? 18.469 7.873 -15.153 1.00 85.44 98 PRO A C 1
ATOM 763 O O . PRO A 1 98 ? 18.711 7.492 -16.296 1.00 85.44 98 PRO A O 1
ATOM 766 N N . GLU A 1 99 ? 19.410 7.846 -14.207 1.00 85.19 99 GLU A N 1
ATOM 767 C CA . GLU A 1 99 ? 20.771 7.338 -14.392 1.00 85.19 99 GLU A CA 1
ATOM 768 C C . GLU A 1 99 ? 20.818 5.851 -14.784 1.00 85.19 99 GLU A C 1
ATOM 770 O O . GLU A 1 99 ? 21.711 5.429 -15.522 1.00 85.19 99 GLU A O 1
ATOM 775 N N . LEU A 1 100 ? 19.823 5.054 -14.374 1.00 80.19 100 LEU A N 1
ATOM 776 C CA . LEU A 1 100 ? 19.758 3.625 -14.696 1.00 80.19 100 LEU A CA 1
ATOM 777 C C . LEU A 1 100 ? 19.474 3.365 -16.182 1.00 80.19 100 LEU A C 1
ATOM 779 O O . LEU A 1 100 ? 19.771 2.277 -16.679 1.00 80.19 100 LEU A O 1
ATOM 783 N N . VAL A 1 101 ? 18.969 4.364 -16.915 1.00 71.69 101 VAL A N 1
ATOM 784 C CA . VAL A 1 101 ? 18.797 4.286 -18.374 1.00 71.69 101 VAL A CA 1
ATOM 785 C C . VAL A 1 101 ? 20.145 4.037 -19.058 1.00 71.69 101 VAL A C 1
ATOM 787 O O . VAL A 1 101 ? 20.229 3.269 -20.016 1.00 71.69 101 VAL A O 1
ATOM 790 N N . GLN A 1 102 ? 21.235 4.612 -18.542 1.00 61.34 102 GLN A N 1
ATOM 791 C CA . GLN A 1 102 ? 22.555 4.433 -19.148 1.00 61.34 102 GLN A CA 1
ATOM 792 C C . GLN A 1 102 ? 23.111 3.016 -18.945 1.00 61.34 102 GLN A C 1
ATOM 794 O O . GLN A 1 102 ? 23.763 2.491 -19.843 1.00 61.34 102 GLN A O 1
ATOM 799 N N . ILE A 1 103 ? 22.781 2.349 -17.834 1.00 59.38 103 ILE A N 1
ATOM 800 C CA . ILE A 1 103 ? 23.198 0.960 -17.566 1.00 59.38 103 ILE A CA 1
ATOM 801 C C . ILE A 1 103 ? 22.544 -0.010 -18.559 1.00 59.38 103 ILE A C 1
ATOM 803 O O . ILE A 1 103 ? 23.194 -0.944 -19.028 1.00 59.38 103 ILE A O 1
ATOM 807 N N . THR A 1 104 ? 21.287 0.233 -18.948 1.00 56.19 104 THR A N 1
ATOM 808 C CA . THR A 1 104 ? 20.612 -0.605 -19.955 1.00 56.19 104 THR A CA 1
ATOM 809 C C . THR A 1 104 ? 21.252 -0.530 -21.342 1.00 56.19 104 THR A C 1
ATOM 811 O O . THR A 1 104 ? 21.159 -1.492 -22.097 1.00 56.19 104 THR A O 1
ATOM 814 N N . ASN A 1 105 ? 21.973 0.554 -21.647 1.00 52.88 105 ASN A N 1
ATOM 815 C CA . ASN A 1 105 ? 22.683 0.724 -22.917 1.00 52.88 105 ASN A CA 1
ATOM 816 C C . ASN A 1 105 ? 24.092 0.098 -22.925 1.00 52.88 105 ASN A C 1
ATOM 818 O O . ASN A 1 105 ? 24.720 0.052 -23.979 1.00 52.88 105 ASN A O 1
ATOM 822 N N . PHE A 1 106 ? 24.591 -0.390 -21.782 1.00 52.94 106 PHE A N 1
ATOM 823 C CA . PHE A 1 106 ? 25.949 -0.938 -21.637 1.00 52.94 106 PHE A CA 1
ATOM 824 C C . PHE A 1 106 ? 26.004 -2.425 -21.238 1.00 52.94 106 PHE A C 1
ATOM 826 O O . PHE A 1 106 ? 27.099 -2.947 -21.036 1.00 52.94 106 PHE A O 1
ATOM 833 N N . ASN A 1 107 ? 24.874 -3.139 -21.143 1.00 46.34 107 ASN A N 1
ATOM 834 C CA . ASN A 1 107 ? 24.884 -4.559 -20.767 1.00 46.34 107 ASN A CA 1
ATOM 835 C C . ASN A 1 107 ? 24.783 -5.498 -21.999 1.00 46.34 107 ASN A C 1
ATOM 837 O O . ASN A 1 107 ? 23.753 -5.486 -22.673 1.00 46.34 107 ASN A O 1
ATOM 841 N N . PRO A 1 108 ? 25.792 -6.353 -22.283 1.00 45.59 108 PRO A N 1
ATOM 842 C CA . PRO A 1 108 ? 25.848 -7.255 -23.449 1.00 45.59 108 PRO A CA 1
ATOM 843 C C . PRO A 1 108 ? 24.872 -8.453 -23.422 1.00 45.59 108 PRO A C 1
ATOM 845 O O . PRO A 1 108 ? 24.994 -9.357 -24.245 1.00 45.59 108 PRO A O 1
ATOM 848 N N . ALA A 1 109 ? 23.910 -8.485 -22.496 1.00 48.31 109 ALA A N 1
ATOM 849 C CA . ALA A 1 109 ? 22.945 -9.576 -22.325 1.00 48.31 109 ALA A CA 1
ATOM 850 C C . ALA A 1 109 ? 21.498 -9.182 -22.685 1.00 48.31 109 ALA A C 1
ATOM 852 O O . ALA A 1 109 ? 20.542 -9.728 -22.134 1.00 48.31 109 ALA A O 1
ATOM 853 N N . SER A 1 110 ? 21.309 -8.231 -23.601 1.00 45.75 110 SER A N 1
ATOM 854 C CA . SER A 1 110 ? 20.012 -8.043 -24.253 1.00 45.75 110 SER A CA 1
ATOM 855 C C . SER A 1 110 ? 19.741 -9.226 -25.199 1.00 45.75 110 SER A C 1
ATOM 857 O O . SER A 1 110 ? 20.625 -9.587 -25.982 1.00 45.75 110 SER A O 1
ATOM 859 N N . PRO A 1 111 ? 18.544 -9.851 -25.178 1.00 44.81 111 PRO A N 1
ATOM 860 C CA . PRO A 1 111 ? 18.145 -10.724 -26.271 1.00 44.81 111 PRO A CA 1
ATOM 861 C C . PRO A 1 111 ? 18.123 -9.856 -27.527 1.00 44.81 111 PRO A C 1
ATOM 863 O O . PRO A 1 111 ? 17.375 -8.879 -27.596 1.00 44.81 111 PRO A O 1
ATOM 866 N N . GLN A 1 112 ? 18.990 -10.176 -28.483 1.00 43.00 112 GLN A N 1
ATOM 867 C CA . GLN A 1 112 ? 18.968 -9.545 -29.795 1.00 43.00 112 GLN A CA 1
ATOM 868 C C . GLN A 1 112 ? 17.590 -9.835 -30.414 1.00 43.00 112 GLN A C 1
ATOM 870 O O . GLN A 1 112 ? 17.213 -11.010 -30.479 1.00 43.00 112 GLN A O 1
ATOM 875 N N . PRO A 1 113 ? 16.806 -8.820 -30.816 1.00 39.66 113 PRO A N 1
ATOM 876 C CA . PRO A 1 113 ? 15.600 -9.074 -31.589 1.00 39.66 113 PRO A CA 1
ATOM 877 C C . PRO A 1 113 ? 16.021 -9.712 -32.920 1.00 39.6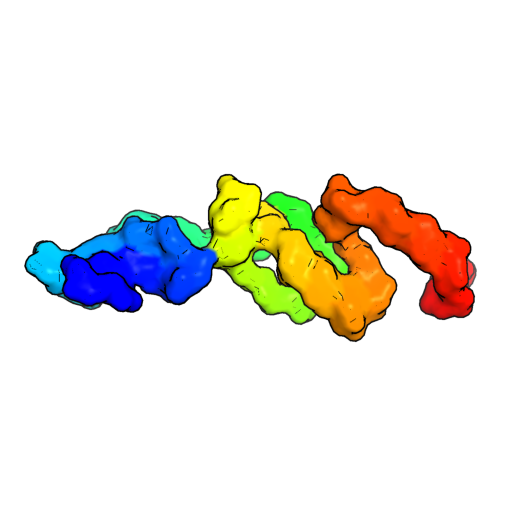6 113 PRO A C 1
ATOM 879 O O . PRO A 1 113 ? 16.876 -9.171 -33.619 1.00 39.66 113 PRO A O 1
ATOM 882 N N . THR A 1 114 ? 15.472 -10.896 -33.197 1.00 42.25 114 THR A N 1
ATOM 883 C CA . THR A 1 114 ? 15.616 -11.643 -34.459 1.00 42.25 114 THR A CA 1
ATOM 884 C C . THR A 1 114 ? 15.170 -10.839 -35.665 1.00 42.25 114 THR A C 1
ATOM 886 O O . THR A 1 114 ? 14.116 -10.171 -35.530 1.00 42.25 114 THR A O 1
#